Protein AF-A0AAV7MAC9-F1 (afdb_monomer_lite)

Secondary structure (DSSP, 8-state):
------SHHHHHHHHHHHHHHHHHHHHHHHHHHHHHHHHHHHHHHHHHHHHHHHHHHHHHHHHHHHHHHHHHHHHHHHHHHHHHHHHHHHHHHHHHTT-----SPPTTTTTT-HHHHHHHHHHHHS--SS-----TT--------S-PPPPS----PPPPP-

Structure (mmCIF, N/CA/C/O backbone):
data_AF-A0AAV7MAC9-F1
#
_entry.id   AF-A0AAV7MAC9-F1
#
loop_
_atom_site.group_PDB
_atom_site.id
_atom_site.type_symbol
_atom_site.label_atom_id
_atom_site.label_alt_id
_atom_site.label_comp_id
_atom_site.label_asym_id
_atom_site.label_entity_id
_atom_site.label_seq_id
_atom_site.pdbx_PDB_ins_code
_atom_site.Cartn_x
_atom_site.Cartn_y
_atom_site.Cartn_z
_atom_site.occupancy
_atom_site.B_iso_or_equiv
_atom_site.auth_seq_id
_atom_site.auth_comp_id
_atom_site.auth_asym_id
_atom_site.auth_atom_id
_atom_site.pdbx_PDB_model_num
ATOM 1 N N . MET A 1 1 ? 43.470 -6.053 -93.684 1.00 38.75 1 MET A N 1
ATOM 2 C CA . MET A 1 1 ? 43.837 -5.013 -92.704 1.00 38.75 1 MET A CA 1
ATOM 3 C C . MET A 1 1 ? 42.676 -4.898 -91.741 1.00 38.75 1 MET A C 1
ATOM 5 O O . MET A 1 1 ? 41.694 -4.254 -92.066 1.00 38.75 1 MET A O 1
ATOM 9 N N . ALA A 1 2 ? 42.728 -5.646 -90.647 1.00 51.53 2 ALA A N 1
ATOM 10 C CA . ALA A 1 2 ? 41.679 -5.683 -89.642 1.00 51.53 2 ALA A CA 1
ATOM 11 C C . ALA A 1 2 ? 42.367 -5.448 -88.307 1.00 51.53 2 ALA A C 1
ATOM 13 O O . ALA A 1 2 ? 43.206 -6.259 -87.939 1.00 51.53 2 ALA A O 1
ATOM 14 N N . HIS A 1 3 ? 42.091 -4.318 -87.670 1.00 51.06 3 HIS A N 1
ATOM 15 C CA . HIS A 1 3 ? 42.211 -4.098 -86.232 1.00 51.06 3 HIS A CA 1
ATOM 16 C C . HIS A 1 3 ? 41.651 -2.704 -85.922 1.00 51.06 3 HIS A C 1
ATOM 18 O O . HIS A 1 3 ? 41.826 -1.789 -86.723 1.00 51.06 3 HIS A O 1
ATOM 24 N N . LEU A 1 4 ? 41.048 -2.585 -84.735 1.00 51.41 4 LEU A N 1
ATOM 25 C CA . LEU A 1 4 ? 40.487 -1.390 -84.085 1.00 51.41 4 LEU A CA 1
ATOM 26 C C . LEU A 1 4 ? 38.988 -1.096 -84.298 1.00 51.41 4 LEU A C 1
ATOM 28 O O . LEU A 1 4 ? 38.609 0.012 -84.648 1.00 51.41 4 LEU A O 1
ATOM 32 N N . GLU A 1 5 ? 38.130 -2.048 -83.927 1.00 55.31 5 GLU A N 1
ATOM 33 C CA . GLU A 1 5 ? 36.812 -1.745 -83.339 1.00 55.31 5 GLU A CA 1
ATOM 34 C C . GLU A 1 5 ? 36.774 -2.347 -81.924 1.00 55.31 5 GLU A C 1
ATOM 36 O O . GLU A 1 5 ? 36.298 -3.454 -81.705 1.00 55.31 5 GLU A O 1
ATOM 41 N N . CYS A 1 6 ? 37.424 -1.681 -80.967 1.00 56.56 6 CYS A N 1
ATOM 42 C CA . CYS A 1 6 ? 37.367 -2.015 -79.539 1.00 56.56 6 CYS A CA 1
ATOM 43 C C . CYS A 1 6 ? 37.631 -0.806 -78.591 1.00 56.56 6 CYS A C 1
ATOM 45 O O . CYS A 1 6 ? 38.496 -0.915 -77.724 1.00 56.56 6 CYS A O 1
ATOM 47 N N . PRO A 1 7 ? 36.978 0.370 -78.754 1.00 64.12 7 PRO A N 1
ATOM 48 C CA . PRO A 1 7 ? 36.876 1.345 -77.650 1.00 64.12 7 PRO A CA 1
ATOM 49 C C . PRO A 1 7 ? 35.489 1.396 -76.984 1.00 64.12 7 PRO A C 1
ATOM 51 O O . PRO A 1 7 ? 35.411 1.531 -75.769 1.00 64.12 7 PRO A O 1
ATOM 54 N N . SER A 1 8 ? 34.398 1.225 -77.742 1.00 74.88 8 SER A N 1
ATOM 55 C CA . SER A 1 8 ? 33.034 1.509 -77.256 1.00 74.88 8 SER A CA 1
ATOM 56 C C . SER A 1 8 ? 32.529 0.537 -76.185 1.00 74.88 8 SER A C 1
ATOM 58 O O . SER A 1 8 ? 31.962 0.956 -75.188 1.00 74.88 8 SER A O 1
ATOM 60 N N . ALA A 1 9 ? 32.796 -0.764 -76.334 1.00 82.31 9 ALA A N 1
ATOM 61 C CA . ALA A 1 9 ? 32.320 -1.769 -75.380 1.00 82.31 9 ALA A CA 1
ATOM 62 C C . ALA A 1 9 ? 32.968 -1.642 -73.987 1.00 82.31 9 ALA A C 1
ATOM 64 O O . ALA A 1 9 ? 32.378 -2.049 -72.991 1.00 82.31 9 ALA A O 1
ATOM 65 N N . LEU A 1 10 ? 34.190 -1.102 -73.908 1.00 88.69 10 LEU A N 1
ATOM 66 C CA . LEU A 1 10 ? 34.865 -0.843 -72.634 1.00 88.69 10 LEU A CA 1
ATOM 67 C C . LEU A 1 10 ? 34.253 0.375 -71.928 1.00 88.69 10 LEU A C 1
ATOM 69 O O . LEU A 1 10 ? 34.077 0.338 -70.712 1.00 88.69 10 LEU A O 1
ATOM 73 N N . GLU A 1 11 ? 33.922 1.421 -72.689 1.00 89.12 11 GLU A N 1
ATOM 74 C CA . GLU A 1 11 ? 33.234 2.616 -72.187 1.00 89.12 11 GLU A CA 1
ATOM 75 C C . GLU A 1 11 ? 31.835 2.262 -71.661 1.00 89.12 11 GLU A C 1
ATOM 77 O O . GLU A 1 11 ? 31.517 2.607 -70.526 1.00 89.12 11 GLU A O 1
ATOM 82 N N . ASP A 1 12 ? 31.067 1.446 -72.392 1.00 91.25 12 ASP A N 1
ATOM 83 C CA . ASP A 1 12 ? 29.745 0.974 -71.953 1.00 91.25 12 ASP A CA 1
ATOM 84 C C . ASP A 1 12 ? 29.807 0.185 -70.627 1.00 91.25 12 ASP A C 1
ATOM 86 O O . ASP A 1 12 ? 28.948 0.329 -69.753 1.00 91.25 12 ASP A O 1
ATOM 90 N N . ILE A 1 13 ? 30.832 -0.662 -70.451 1.00 93.31 13 ILE A N 1
ATOM 91 C CA . ILE A 1 13 ? 31.041 -1.422 -69.206 1.00 93.31 13 ILE A CA 1
ATOM 92 C C . ILE A 1 13 ? 31.430 -0.485 -68.060 1.00 93.31 13 ILE A C 1
ATOM 94 O O . ILE A 1 13 ? 30.957 -0.667 -66.936 1.00 93.31 13 ILE A O 1
ATOM 98 N N . LEU A 1 14 ? 32.290 0.501 -68.323 1.00 95.31 14 LEU A N 1
ATOM 99 C CA . LEU A 1 14 ? 32.704 1.478 -67.322 1.00 95.31 14 LEU A CA 1
ATOM 100 C C . LEU A 1 14 ? 31.508 2.309 -66.842 1.00 95.31 14 LEU A C 1
ATOM 102 O O . LEU A 1 14 ? 31.316 2.434 -65.633 1.00 95.31 14 LEU A O 1
ATOM 106 N N . ASP A 1 15 ? 30.668 2.787 -67.759 1.00 94.81 15 ASP A N 1
ATOM 107 C CA . ASP A 1 15 ? 29.449 3.533 -67.437 1.00 94.81 15 ASP A CA 1
ATOM 108 C C . ASP A 1 15 ? 28.454 2.681 -66.644 1.00 94.81 15 ASP A C 1
ATOM 110 O O . ASP A 1 15 ? 27.895 3.140 -65.645 1.00 94.81 15 ASP A O 1
ATOM 114 N N . ALA A 1 16 ? 28.277 1.409 -67.016 1.00 95.62 16 ALA A N 1
ATOM 115 C CA . ALA A 1 16 ? 27.426 0.485 -66.270 1.00 95.62 16 ALA A CA 1
ATOM 116 C C . ALA A 1 16 ? 27.933 0.255 -64.834 1.00 95.62 16 ALA A C 1
ATOM 118 O O . ALA A 1 16 ? 27.136 0.201 -63.894 1.00 95.62 16 ALA A O 1
ATOM 119 N N . VAL A 1 17 ? 29.252 0.138 -64.646 1.00 96.75 17 VAL A N 1
ATOM 120 C CA . VAL A 1 17 ? 29.875 -0.018 -63.323 1.00 96.75 17 VAL A CA 1
ATOM 121 C C . VAL A 1 17 ? 29.748 1.262 -62.498 1.00 96.75 17 VAL A C 1
ATOM 123 O O . VAL A 1 17 ? 29.400 1.184 -61.320 1.00 96.75 17 VAL A O 1
ATOM 126 N N . LEU A 1 18 ? 29.974 2.433 -63.097 1.00 97.00 18 LEU A N 1
ATOM 127 C CA . LEU A 1 18 ? 29.804 3.72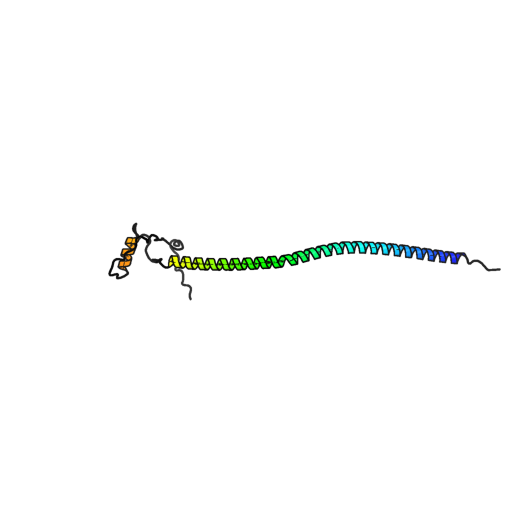5 -62.428 1.00 97.00 18 LEU A CA 1
ATOM 128 C C . LEU A 1 18 ? 28.351 3.942 -61.994 1.00 97.00 18 LEU A C 1
ATOM 130 O O . LEU A 1 18 ? 28.107 4.310 -60.846 1.00 97.00 18 LEU A O 1
ATOM 134 N N . LEU A 1 19 ? 27.390 3.623 -62.864 1.00 96.50 19 LEU A N 1
ATOM 135 C CA . LEU A 1 19 ? 25.965 3.681 -62.546 1.00 96.50 19 LEU A CA 1
ATOM 136 C C . LEU A 1 19 ? 25.600 2.714 -61.413 1.00 96.50 19 LEU A C 1
ATOM 138 O O . LEU A 1 19 ? 24.827 3.057 -60.520 1.00 96.50 19 LEU A O 1
ATOM 142 N N . ALA A 1 20 ? 26.153 1.498 -61.419 1.00 97.50 20 ALA A N 1
ATOM 143 C CA . ALA A 1 20 ? 25.935 0.538 -60.342 1.00 97.50 20 ALA A CA 1
ATOM 144 C C . ALA A 1 20 ? 26.496 1.047 -59.004 1.00 97.50 20 ALA A C 1
ATOM 146 O O . ALA A 1 20 ? 25.813 0.936 -57.986 1.00 97.50 20 ALA A O 1
ATOM 147 N N . ILE A 1 21 ? 27.695 1.640 -59.003 1.00 97.81 21 ILE A N 1
ATOM 148 C CA . ILE A 1 21 ? 28.291 2.243 -57.805 1.00 97.81 21 ILE A CA 1
ATOM 149 C C . ILE A 1 21 ? 27.389 3.355 -57.270 1.00 97.81 21 ILE A C 1
ATOM 151 O O . ILE A 1 21 ? 27.036 3.314 -56.092 1.00 97.81 21 ILE A O 1
ATOM 155 N N . ASP A 1 22 ? 26.953 4.279 -58.123 1.00 97.94 22 ASP A N 1
ATOM 156 C CA . ASP A 1 22 ? 26.093 5.400 -57.729 1.00 97.94 22 ASP A CA 1
ATOM 157 C C . ASP A 1 22 ? 24.748 4.925 -57.149 1.00 97.94 22 ASP A C 1
ATOM 159 O O . ASP A 1 22 ? 24.324 5.353 -56.074 1.00 97.94 22 ASP A O 1
ATOM 163 N N . ASN A 1 23 ? 24.128 3.921 -57.776 1.00 97.19 23 ASN A N 1
ATOM 164 C CA . ASN A 1 23 ? 22.906 3.294 -57.265 1.00 97.19 23 ASN A CA 1
ATOM 165 C C . ASN A 1 23 ? 23.117 2.618 -55.899 1.00 97.19 23 ASN A C 1
ATOM 167 O O . ASN A 1 23 ? 22.260 2.686 -55.015 1.00 97.19 23 ASN A O 1
ATOM 171 N N . THR A 1 24 ? 24.251 1.939 -55.698 1.00 97.38 24 THR A N 1
ATOM 172 C CA . THR A 1 24 ? 24.553 1.318 -54.397 1.00 97.38 24 THR A CA 1
ATOM 173 C C . THR A 1 24 ? 24.876 2.349 -53.323 1.00 97.38 24 THR A C 1
ATOM 175 O O . THR A 1 24 ? 24.468 2.165 -52.177 1.00 97.38 24 THR A O 1
ATOM 178 N N . TRP A 1 25 ? 25.555 3.439 -53.686 1.00 98.31 25 TRP A N 1
ATOM 179 C CA . TRP A 1 25 ? 25.881 4.541 -52.789 1.00 98.31 25 TRP A CA 1
ATOM 180 C C . TRP A 1 25 ? 24.616 5.247 -52.304 1.00 98.31 25 TRP A C 1
ATOM 182 O O . TRP A 1 25 ? 24.373 5.312 -51.101 1.00 98.31 25 TRP A O 1
ATOM 192 N N . THR A 1 26 ? 23.755 5.666 -53.232 1.00 97.81 26 THR A N 1
ATOM 193 C CA . THR A 1 26 ? 22.462 6.296 -52.921 1.00 97.81 26 THR A CA 1
ATOM 194 C C . THR A 1 26 ? 21.566 5.377 -52.086 1.00 97.81 26 THR A C 1
ATOM 196 O O . THR A 1 26 ? 20.933 5.818 -51.123 1.00 97.81 26 THR A O 1
ATOM 199 N N . SER A 1 27 ? 21.549 4.069 -52.378 1.00 98.31 27 SER A N 1
ATOM 200 C CA . SER A 1 27 ? 20.823 3.097 -51.552 1.00 98.31 27 SER A CA 1
ATOM 201 C C . SER A 1 27 ? 21.395 2.969 -50.137 1.00 98.31 27 SER A C 1
ATOM 203 O O . SER A 1 27 ? 20.623 2.763 -49.195 1.00 98.31 27 SER A O 1
ATOM 205 N N . LEU A 1 28 ? 22.718 3.025 -49.976 1.00 98.19 28 LEU A N 1
ATOM 206 C CA . LEU A 1 28 ? 23.373 2.952 -48.673 1.00 98.19 28 LEU A CA 1
ATOM 207 C C . LEU A 1 28 ? 23.092 4.214 -47.852 1.00 98.19 28 LEU A C 1
ATOM 209 O O . LEU A 1 28 ? 22.719 4.098 -46.688 1.00 98.19 28 LEU A O 1
ATOM 213 N N . GLU A 1 29 ? 23.206 5.388 -48.471 1.00 98.25 29 GLU A N 1
ATOM 214 C CA . GLU A 1 29 ? 22.917 6.688 -47.862 1.00 98.25 29 GLU A CA 1
ATOM 215 C C . GLU A 1 29 ? 21.477 6.733 -47.332 1.00 98.25 29 GLU A C 1
ATOM 217 O O . GLU A 1 29 ? 21.259 6.959 -46.143 1.00 98.25 29 GLU A O 1
ATOM 222 N N . SER A 1 30 ? 20.503 6.321 -48.150 1.00 98.25 30 SER A N 1
ATOM 223 C CA . SER A 1 30 ? 19.102 6.220 -47.724 1.00 98.25 30 SER A CA 1
ATOM 224 C C . SER A 1 30 ? 18.887 5.259 -46.543 1.00 98.25 30 SER A C 1
ATOM 226 O O . SER A 1 30 ? 18.107 5.551 -45.633 1.00 98.25 30 SER A O 1
ATOM 228 N N . LYS A 1 31 ? 19.574 4.108 -46.517 1.00 98.25 31 LYS A N 1
ATOM 229 C CA . LYS A 1 31 ? 19.483 3.162 -45.390 1.00 98.25 31 LYS A CA 1
ATOM 230 C C . LYS A 1 31 ? 20.105 3.727 -44.114 1.00 98.25 31 LYS A C 1
ATOM 232 O O . LYS A 1 31 ? 19.575 3.471 -43.035 1.00 98.25 31 LYS A O 1
ATOM 237 N N . ILE A 1 32 ? 21.205 4.470 -44.228 1.00 98.56 32 ILE A N 1
ATOM 238 C CA . ILE A 1 32 ? 21.850 5.144 -43.095 1.00 98.56 32 ILE A CA 1
ATOM 239 C C . ILE A 1 32 ? 20.912 6.201 -42.511 1.00 98.56 32 ILE A C 1
ATOM 241 O O . ILE A 1 32 ? 20.716 6.220 -41.295 1.00 98.56 32 ILE A O 1
ATOM 245 N N . ASP A 1 33 ? 20.274 7.010 -43.357 1.00 98.38 33 ASP A N 1
ATOM 246 C CA . ASP A 1 33 ? 19.307 8.020 -42.918 1.00 98.38 33 ASP A CA 1
ATOM 247 C C . ASP A 1 33 ? 18.114 7.394 -42.189 1.00 98.38 33 ASP A C 1
ATOM 249 O O . ASP A 1 33 ? 17.703 7.869 -41.128 1.00 98.38 33 ASP A O 1
ATOM 253 N N . MET A 1 34 ? 17.594 6.280 -42.711 1.00 98.31 34 MET A N 1
ATOM 254 C CA . MET A 1 34 ? 16.494 5.549 -42.083 1.00 98.31 34 MET A CA 1
ATOM 255 C C . MET A 1 34 ? 16.887 4.996 -40.707 1.00 98.31 34 MET A C 1
ATOM 257 O O . MET A 1 34 ? 16.172 5.215 -39.733 1.00 98.31 34 MET A O 1
ATOM 261 N N . VAL A 1 35 ? 18.054 4.352 -40.593 1.00 98.38 35 VAL A N 1
ATOM 262 C CA . VAL A 1 35 ? 18.555 3.837 -39.305 1.00 98.38 35 VAL A CA 1
ATOM 263 C C . VAL A 1 35 ? 18.801 4.972 -38.310 1.00 98.38 35 VAL A C 1
ATOM 265 O O . VAL A 1 35 ? 18.492 4.832 -37.128 1.00 98.38 35 VAL A O 1
ATOM 268 N N . SER A 1 36 ? 19.326 6.107 -38.771 1.00 98.50 36 SER A N 1
ATOM 269 C CA . SER A 1 36 ? 19.522 7.298 -37.940 1.00 98.50 36 SER A CA 1
ATOM 270 C C . SER A 1 36 ? 18.189 7.829 -37.397 1.00 98.50 36 SER A C 1
ATOM 272 O O . SER A 1 36 ? 18.073 8.145 -36.210 1.00 98.50 36 SER A O 1
ATOM 274 N N . SER A 1 37 ? 17.153 7.848 -38.241 1.00 98.44 37 SER A N 1
ATOM 275 C CA . SER A 1 37 ? 15.796 8.228 -37.843 1.00 98.44 37 SER A CA 1
ATOM 276 C C . SER A 1 37 ? 15.213 7.272 -36.797 1.00 98.44 37 SER A C 1
ATOM 278 O O . SER A 1 37 ? 14.762 7.723 -35.741 1.00 98.44 37 SER A O 1
ATOM 280 N N . ASP A 1 38 ? 15.300 5.961 -37.035 1.00 98.38 38 ASP A N 1
ATOM 281 C CA . ASP A 1 38 ? 14.806 4.933 -36.112 1.00 98.38 38 ASP A CA 1
ATOM 282 C C . ASP A 1 38 ? 15.522 4.990 -34.755 1.00 98.38 38 ASP A C 1
ATOM 284 O O . ASP A 1 38 ? 14.885 4.887 -33.704 1.00 98.38 38 ASP A O 1
ATOM 288 N N . LEU A 1 39 ? 16.840 5.219 -34.749 1.00 98.50 39 LEU A N 1
ATOM 289 C CA . LEU A 1 39 ? 17.611 5.420 -33.519 1.00 98.50 39 LEU A CA 1
ATOM 290 C C . LEU A 1 39 ? 17.150 6.661 -32.748 1.00 98.50 39 LEU A C 1
ATOM 292 O O . LEU A 1 39 ? 17.068 6.618 -31.519 1.00 98.50 39 LEU A O 1
ATOM 296 N N . GLY A 1 40 ? 16.810 7.747 -33.447 1.00 98.44 40 GLY A N 1
ATOM 297 C CA . GLY A 1 40 ? 16.235 8.943 -32.833 1.00 98.44 40 GLY A CA 1
ATOM 298 C C . GLY A 1 40 ? 14.896 8.666 -32.143 1.00 98.44 40 GLY A C 1
ATOM 299 O O . GLY A 1 40 ? 14.681 9.097 -31.007 1.00 98.44 40 GLY A O 1
ATOM 300 N N . LEU A 1 41 ? 14.018 7.893 -32.790 1.00 98.12 41 LEU A N 1
ATOM 301 C CA . LEU A 1 41 ? 12.733 7.482 -32.213 1.00 98.12 41 LEU A CA 1
ATOM 302 C C . LEU A 1 41 ? 12.921 6.567 -30.998 1.00 98.12 41 LEU A C 1
ATOM 304 O O . LEU A 1 41 ? 12.328 6.811 -29.945 1.00 98.12 41 LEU A O 1
ATOM 308 N N . LEU A 1 42 ? 13.797 5.564 -31.109 1.00 98.38 42 LEU A N 1
ATOM 309 C CA . LEU A 1 42 ? 14.125 4.664 -30.002 1.00 98.38 42 LEU A CA 1
ATOM 310 C C . LEU A 1 42 ? 14.702 5.418 -28.806 1.00 98.38 42 LEU A C 1
ATOM 312 O O . LEU A 1 42 ? 14.352 5.112 -27.668 1.00 98.38 42 LEU A O 1
ATOM 316 N N . HIS A 1 43 ? 15.552 6.418 -29.040 1.00 98.31 43 HIS A N 1
ATOM 317 C CA . HIS A 1 43 ? 16.094 7.248 -27.971 1.00 98.31 43 HIS A CA 1
ATOM 318 C C . HIS A 1 43 ? 14.993 8.034 -27.246 1.00 98.31 43 HIS A C 1
ATOM 320 O O . HIS A 1 43 ? 14.959 8.059 -26.014 1.00 98.31 43 HIS A O 1
ATOM 326 N N . ALA A 1 44 ? 14.055 8.624 -27.993 1.00 98.12 44 ALA A N 1
ATOM 327 C CA . ALA A 1 44 ? 12.927 9.347 -27.414 1.00 98.12 44 ALA A CA 1
ATOM 328 C C . ALA A 1 44 ? 12.018 8.431 -26.577 1.00 98.12 44 ALA A C 1
ATOM 330 O O . ALA A 1 44 ? 11.608 8.796 -25.473 1.00 98.12 44 ALA A O 1
ATOM 331 N N . ASP A 1 45 ? 11.715 7.231 -27.073 1.00 98.19 45 ASP A N 1
ATOM 332 C CA . ASP A 1 45 ? 10.888 6.268 -26.345 1.00 98.19 45 ASP A CA 1
ATOM 333 C C . ASP A 1 45 ? 11.612 5.673 -25.135 1.00 98.19 45 ASP A C 1
ATOM 335 O O . ASP A 1 45 ? 10.995 5.481 -24.083 1.00 98.19 45 ASP A O 1
ATOM 339 N N . HIS A 1 46 ? 12.927 5.465 -25.232 1.00 98.19 46 HIS A N 1
ATOM 340 C CA . HIS A 1 46 ? 13.750 5.077 -24.092 1.00 98.19 46 HIS A CA 1
ATOM 341 C C . HIS A 1 46 ? 13.745 6.153 -22.998 1.00 98.19 46 HIS A C 1
ATOM 343 O O . HIS A 1 46 ? 13.587 5.816 -21.827 1.00 98.19 46 HIS A O 1
ATOM 349 N N . GLY A 1 47 ? 13.823 7.437 -23.367 1.00 98.44 47 GLY A N 1
ATOM 350 C CA . GLY A 1 47 ? 13.691 8.553 -22.425 1.00 98.44 47 GLY A CA 1
ATOM 351 C C . GLY A 1 47 ? 12.351 8.535 -21.683 1.00 98.44 47 GLY A C 1
ATOM 352 O O . GLY A 1 47 ? 12.320 8.542 -20.454 1.00 98.44 47 GLY A O 1
ATOM 353 N N . LYS A 1 48 ? 11.235 8.382 -22.410 1.00 98.31 48 LYS A N 1
ATOM 354 C CA . LYS A 1 48 ? 9.899 8.258 -21.793 1.00 98.31 48 LYS A CA 1
ATOM 355 C C . LYS A 1 48 ? 9.794 7.048 -20.864 1.00 98.31 48 LYS A C 1
ATOM 357 O O . LYS A 1 48 ? 9.093 7.102 -19.853 1.00 98.31 48 LYS A O 1
ATOM 362 N N . LEU A 1 49 ? 10.420 5.927 -21.226 1.00 98.19 49 LEU A N 1
ATOM 363 C CA . LEU A 1 49 ? 10.423 4.732 -20.389 1.00 98.19 49 LEU A CA 1
ATOM 364 C C . LEU A 1 49 ? 11.224 4.964 -19.106 1.00 98.19 49 LEU A C 1
ATOM 366 O O . LEU A 1 49 ? 10.737 4.603 -18.038 1.00 98.19 49 LEU A O 1
ATOM 370 N N . ALA A 1 50 ? 12.394 5.597 -19.202 1.00 98.31 50 ALA A N 1
ATOM 371 C CA . ALA A 1 50 ? 13.210 5.954 -18.047 1.00 98.31 50 ALA A CA 1
ATOM 372 C C . ALA A 1 50 ? 12.426 6.840 -17.064 1.00 98.31 50 ALA A C 1
ATOM 374 O O . ALA A 1 50 ? 12.335 6.499 -15.886 1.00 98.31 50 ALA A O 1
ATOM 375 N N . ASP A 1 51 ? 11.746 7.881 -17.556 1.00 98.19 51 ASP A N 1
ATOM 376 C CA . ASP A 1 51 ? 10.914 8.763 -16.725 1.00 98.19 51 ASP A CA 1
ATOM 377 C C . ASP A 1 51 ? 9.797 7.997 -15.999 1.00 98.19 51 ASP A C 1
ATOM 379 O O . ASP A 1 51 ? 9.555 8.180 -14.801 1.00 98.19 51 ASP A O 1
ATOM 383 N N . ARG A 1 52 ? 9.112 7.093 -16.714 1.00 98.19 52 ARG A N 1
ATOM 384 C CA . ARG A 1 52 ? 8.054 6.254 -16.131 1.00 98.19 52 ARG A CA 1
ATOM 385 C C . ARG A 1 52 ? 8.599 5.297 -15.078 1.00 98.19 52 ARG A C 1
ATOM 387 O O . ARG A 1 52 ? 7.930 5.086 -14.069 1.00 98.19 52 ARG A O 1
ATOM 394 N N . VAL A 1 53 ? 9.776 4.718 -15.306 1.00 98.38 53 VAL A N 1
ATOM 395 C CA . VAL A 1 53 ? 10.437 3.831 -14.341 1.00 98.38 53 VAL A CA 1
ATOM 396 C C . VAL A 1 53 ? 10.795 4.609 -13.080 1.00 98.38 53 VAL A C 1
ATOM 398 O O . VAL A 1 53 ? 10.403 4.185 -11.998 1.00 98.38 53 VAL A O 1
ATOM 401 N N . THR A 1 54 ? 11.409 5.788 -13.203 1.00 98.06 54 THR A N 1
ATOM 402 C CA . THR A 1 54 ? 11.732 6.639 -12.048 1.00 98.06 54 THR A CA 1
ATOM 403 C C . THR A 1 54 ? 10.486 7.024 -11.250 1.00 98.06 54 THR A C 1
ATOM 405 O O . THR A 1 54 ? 10.497 6.970 -10.019 1.00 98.06 54 THR A O 1
ATOM 408 N N . LEU A 1 55 ? 9.381 7.362 -11.921 1.00 97.44 55 LEU A N 1
ATOM 409 C CA . LEU A 1 55 ? 8.117 7.643 -11.238 1.00 97.44 55 LEU A CA 1
ATOM 410 C C . LEU A 1 55 ? 7.608 6.416 -10.468 1.00 97.44 55 LEU A C 1
ATOM 412 O O . LEU A 1 55 ? 7.220 6.534 -9.305 1.00 97.44 55 LEU A O 1
ATOM 416 N N . VAL A 1 56 ? 7.623 5.234 -11.092 1.00 97.75 56 VAL A N 1
ATOM 417 C CA . VAL A 1 56 ? 7.206 3.988 -10.434 1.00 97.75 56 VAL A CA 1
ATOM 418 C C . VAL A 1 56 ? 8.088 3.705 -9.221 1.00 97.75 56 VAL A C 1
ATOM 420 O O . VAL A 1 56 ? 7.555 3.466 -8.141 1.00 97.75 56 VAL A O 1
ATOM 423 N N . GLU A 1 57 ? 9.406 3.810 -9.348 1.00 97.19 57 GLU A N 1
ATOM 424 C CA . GLU A 1 57 ? 10.347 3.615 -8.241 1.00 97.19 57 GLU A CA 1
ATOM 425 C C . GLU A 1 57 ? 10.050 4.557 -7.068 1.00 97.19 57 GLU A C 1
ATOM 427 O O . GLU A 1 57 ? 9.947 4.107 -5.928 1.00 97.19 57 GLU A O 1
ATOM 432 N N . GLN A 1 58 ? 9.798 5.842 -7.332 1.00 96.81 58 GLN A N 1
ATOM 433 C CA . GLN A 1 58 ? 9.412 6.807 -6.297 1.00 96.81 58 GLN A CA 1
ATOM 434 C C . GLN A 1 58 ? 8.088 6.432 -5.611 1.00 96.81 58 GLN A C 1
ATOM 436 O O . GLN A 1 58 ? 7.969 6.502 -4.383 1.00 96.81 58 GLN A O 1
ATOM 441 N N . THR A 1 59 ? 7.078 6.001 -6.373 1.00 95.88 59 THR A N 1
ATOM 442 C CA . THR A 1 59 ? 5.806 5.548 -5.782 1.00 95.88 59 THR A CA 1
ATOM 443 C C . THR A 1 59 ? 5.984 4.288 -4.933 1.00 95.88 59 THR A C 1
ATOM 445 O O . THR A 1 59 ? 5.436 4.202 -3.834 1.00 95.88 59 THR A O 1
ATOM 448 N N . VAL A 1 60 ? 6.812 3.346 -5.388 1.00 96.50 60 VAL A N 1
ATOM 449 C CA . VAL A 1 60 ? 7.130 2.110 -4.665 1.00 96.50 60 VAL A CA 1
ATOM 450 C C . VAL A 1 60 ? 7.935 2.400 -3.402 1.00 96.50 60 VAL A C 1
ATOM 452 O O . VAL A 1 60 ? 7.726 1.731 -2.401 1.00 96.50 60 VAL A O 1
ATOM 455 N N . MET A 1 61 ? 8.799 3.415 -3.390 1.00 95.31 61 MET A N 1
ATOM 456 C CA . MET A 1 61 ? 9.521 3.820 -2.178 1.00 95.31 61 MET A CA 1
ATOM 457 C C . MET A 1 61 ? 8.620 4.511 -1.147 1.00 95.31 61 MET A C 1
ATOM 459 O O . MET A 1 61 ? 8.851 4.399 0.055 1.00 95.31 61 MET A O 1
ATOM 463 N N . THR A 1 62 ? 7.587 5.230 -1.590 1.00 95.44 62 THR A N 1
ATOM 464 C CA . THR A 1 62 ? 6.726 6.025 -0.696 1.00 95.44 62 THR A CA 1
ATOM 465 C C . THR A 1 62 ? 5.532 5.255 -0.139 1.00 95.44 62 THR A C 1
ATOM 467 O O . THR A 1 62 ? 5.017 5.618 0.920 1.00 95.44 62 THR A O 1
ATOM 470 N N . LEU A 1 63 ? 5.068 4.200 -0.811 1.00 95.50 63 LEU A N 1
ATOM 471 C CA . LEU A 1 63 ? 3.883 3.449 -0.392 1.00 95.50 63 LEU A CA 1
ATOM 472 C C . LEU A 1 63 ? 4.103 2.562 0.857 1.00 95.50 63 LEU A C 1
ATOM 474 O O . LEU A 1 63 ? 3.282 2.658 1.772 1.00 95.50 63 LEU A O 1
ATOM 478 N N . PRO A 1 64 ? 5.180 1.758 0.971 1.00 94.62 64 PRO A N 1
ATOM 479 C CA . PRO A 1 64 ? 5.438 0.919 2.141 1.00 94.62 64 PRO A CA 1
ATOM 480 C C . PRO A 1 64 ? 5.494 1.683 3.472 1.00 94.62 64 PRO A C 1
ATOM 482 O O . PRO A 1 64 ? 4.728 1.326 4.364 1.00 94.62 64 PRO A O 1
ATOM 485 N N . PRO A 1 65 ? 6.260 2.787 3.626 1.00 94.50 65 PRO A N 1
ATOM 486 C CA . PRO A 1 65 ? 6.304 3.492 4.908 1.00 94.50 65 PRO A CA 1
ATOM 487 C C . PRO A 1 65 ? 4.950 4.115 5.277 1.00 94.50 65 PRO A C 1
ATOM 489 O O . PRO A 1 65 ? 4.618 4.246 6.453 1.00 94.50 65 PRO A O 1
ATOM 492 N N . ARG A 1 66 ? 4.122 4.486 4.287 1.00 94.88 66 ARG A N 1
ATOM 493 C CA . ARG A 1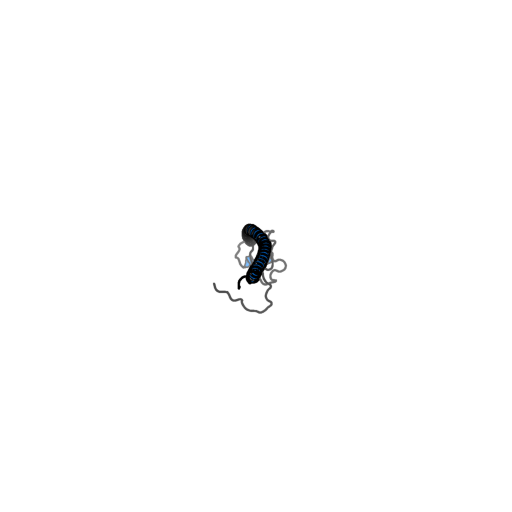 66 ? 2.745 4.937 4.541 1.00 94.88 66 ARG A CA 1
ATOM 494 C C . ARG A 1 66 ? 1.875 3.803 5.075 1.00 94.88 66 ARG A C 1
ATOM 496 O O . ARG A 1 66 ? 1.061 4.054 5.958 1.00 94.88 66 ARG A O 1
ATOM 503 N N . MET A 1 67 ? 2.040 2.594 4.547 1.00 95.94 67 MET A N 1
ATOM 504 C CA . MET A 1 67 ? 1.321 1.413 5.017 1.00 95.94 67 MET A CA 1
ATOM 505 C C . MET A 1 67 ? 1.752 1.037 6.438 1.00 95.94 67 MET A C 1
ATOM 507 O O . MET A 1 67 ? 0.890 0.875 7.294 1.00 95.94 67 MET A O 1
ATOM 511 N N . ASP A 1 68 ? 3.054 1.060 6.731 1.00 96.38 68 ASP A N 1
ATOM 512 C CA . ASP A 1 68 ? 3.586 0.803 8.078 1.00 96.38 68 ASP A CA 1
ATOM 513 C C . ASP A 1 68 ? 3.052 1.806 9.116 1.00 96.38 68 ASP A C 1
ATOM 515 O O . ASP A 1 68 ? 2.669 1.438 10.234 1.00 96.38 68 ASP A O 1
ATOM 519 N N . ASN A 1 69 ? 2.970 3.087 8.741 1.00 96.19 69 ASN A N 1
ATOM 520 C CA . ASN A 1 69 ? 2.389 4.128 9.589 1.00 96.19 69 ASN A CA 1
ATOM 521 C C . ASN A 1 69 ? 0.895 3.885 9.856 1.00 96.19 69 ASN A C 1
ATOM 523 O O . ASN A 1 69 ? 0.431 4.073 10.984 1.00 96.19 69 ASN A O 1
ATOM 527 N N . LEU A 1 70 ? 0.139 3.461 8.838 1.00 96.75 70 LEU A N 1
ATOM 528 C CA . LEU A 1 70 ? -1.279 3.125 8.981 1.00 96.75 70 LEU A CA 1
ATOM 529 C C . LEU A 1 70 ? -1.482 1.888 9.859 1.00 96.75 70 LEU A C 1
ATOM 531 O O . LEU A 1 70 ? -2.327 1.922 10.750 1.00 96.75 70 LEU A O 1
ATOM 535 N N . ASP A 1 71 ? -0.686 0.840 9.665 1.00 97.62 71 ASP A N 1
ATOM 536 C CA . ASP A 1 71 ? -0.744 -0.380 10.474 1.00 97.62 71 ASP A CA 1
ATOM 537 C C . ASP A 1 71 ? -0.424 -0.094 11.943 1.00 97.62 71 ASP A C 1
ATOM 539 O O . ASP A 1 71 ? -1.060 -0.640 12.849 1.00 97.62 71 ASP A O 1
ATOM 543 N N . THR A 1 72 ? 0.531 0.801 12.198 1.00 97.56 72 THR A N 1
ATOM 544 C CA . THR A 1 72 ? 0.872 1.247 13.554 1.00 97.56 72 THR A CA 1
ATOM 545 C C . THR A 1 72 ? -0.287 2.015 14.188 1.00 97.56 72 THR A C 1
ATOM 547 O O . THR A 1 72 ? -0.710 1.688 15.297 1.00 97.56 72 THR A O 1
ATOM 550 N N . ALA A 1 73 ? -0.866 2.982 13.469 1.00 97.56 73 ALA A N 1
ATOM 551 C CA . ALA A 1 73 ? -2.011 3.750 13.955 1.00 97.56 73 ALA A CA 1
ATOM 552 C C . ALA A 1 73 ? -3.246 2.867 14.206 1.00 97.56 73 ALA A C 1
ATOM 554 O O . ALA A 1 73 ? -3.968 3.066 15.185 1.00 97.56 73 ALA A O 1
ATOM 555 N N . LEU A 1 74 ? -3.476 1.869 13.350 1.00 98.19 74 LEU A N 1
ATOM 556 C CA . LEU A 1 74 ? -4.566 0.911 13.496 1.00 98.19 74 LEU A CA 1
ATOM 557 C C . LEU A 1 74 ? -4.384 0.052 14.751 1.00 98.19 74 LEU A C 1
ATOM 559 O O . LEU A 1 74 ? -5.335 -0.097 15.518 1.00 98.19 74 LEU A O 1
ATOM 563 N N . LYS A 1 75 ? -3.169 -0.451 15.009 1.00 97.94 75 LYS A N 1
ATOM 564 C CA . LYS A 1 75 ? -2.854 -1.196 16.240 1.00 97.94 75 LYS A CA 1
ATOM 565 C C . LYS A 1 75 ? -3.092 -0.349 17.488 1.00 97.94 75 LYS A C 1
ATOM 567 O O . LYS A 1 75 ? -3.796 -0.791 18.393 1.00 97.94 75 LYS A O 1
ATOM 572 N N . GLU A 1 76 ? -2.598 0.890 17.509 1.00 97.88 76 GLU A N 1
ATOM 573 C CA . 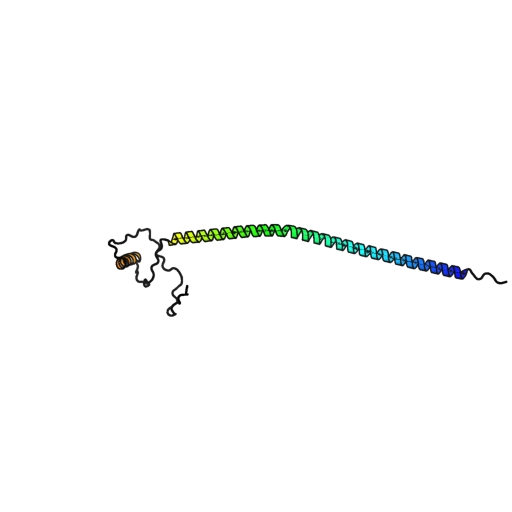GLU A 1 76 ? -2.840 1.806 18.632 1.00 97.88 76 GLU A CA 1
ATOM 574 C C . GLU A 1 76 ? -4.331 2.062 18.868 1.00 97.88 76 GLU A C 1
ATOM 576 O O . GLU A 1 76 ? -4.787 2.139 20.013 1.00 97.88 76 GLU A O 1
ATOM 581 N N . LEU A 1 77 ? -5.101 2.223 17.791 1.00 98.06 77 LEU A N 1
ATOM 582 C CA . LEU A 1 77 ? -6.532 2.463 17.890 1.00 98.06 77 LEU A CA 1
ATOM 583 C C . LEU A 1 77 ? -7.265 1.228 18.420 1.00 98.06 77 LEU A C 1
ATOM 585 O O . LEU A 1 77 ? -8.105 1.370 19.306 1.00 98.06 77 LEU A O 1
ATOM 589 N N . MET A 1 78 ? -6.923 0.032 17.937 1.00 98.06 78 MET A N 1
ATOM 590 C CA . MET A 1 78 ? -7.481 -1.226 18.441 1.00 98.06 78 MET A CA 1
ATOM 591 C C . MET A 1 78 ? -7.197 -1.413 19.935 1.00 98.06 78 MET A C 1
ATOM 593 O O . MET A 1 78 ? -8.108 -1.748 20.694 1.00 98.06 78 MET A O 1
ATOM 597 N N . ASP A 1 79 ? -5.974 -1.128 20.380 1.00 98.12 79 ASP A N 1
ATOM 598 C CA . ASP A 1 79 ? -5.605 -1.222 21.794 1.00 98.12 79 ASP A CA 1
ATOM 599 C C . ASP A 1 79 ? -6.370 -0.208 22.653 1.00 98.12 79 ASP A C 1
ATOM 601 O O . ASP A 1 79 ? -6.849 -0.536 23.743 1.00 98.12 79 ASP A O 1
ATOM 605 N N . ARG A 1 80 ? -6.552 1.022 22.153 1.00 97.81 80 ARG A N 1
ATOM 606 C CA . ARG A 1 80 ? -7.368 2.044 22.828 1.00 97.81 80 ARG A CA 1
ATOM 607 C C . ARG A 1 80 ? -8.829 1.628 22.922 1.00 97.81 80 ARG A C 1
ATOM 609 O O . ARG A 1 80 ? -9.417 1.790 23.989 1.00 97.81 80 ARG A O 1
ATOM 616 N N . VAL A 1 81 ? -9.407 1.085 21.852 1.00 98.19 81 VAL A N 1
ATOM 617 C CA . VAL A 1 81 ? -10.786 0.578 21.856 1.00 98.19 81 VAL A CA 1
ATOM 618 C C . VAL A 1 81 ? -10.931 -0.522 22.900 1.00 98.19 81 VAL A C 1
ATOM 620 O O . VAL A 1 81 ? -11.774 -0.399 23.784 1.00 98.19 81 VAL A O 1
ATOM 623 N N . ARG A 1 82 ? -10.041 -1.519 22.897 1.00 97.88 82 ARG A N 1
ATOM 624 C CA . ARG A 1 82 ? -10.064 -2.612 23.876 1.00 97.88 82 ARG A CA 1
ATOM 625 C C . ARG A 1 82 ? -9.942 -2.112 25.318 1.00 97.88 82 ARG A C 1
ATOM 627 O O . ARG A 1 82 ? -10.652 -2.579 26.207 1.00 97.88 82 ARG A O 1
ATOM 634 N N . MET A 1 83 ? -9.058 -1.146 25.566 1.00 97.81 83 MET A N 1
ATOM 635 C CA . MET A 1 83 ? -8.914 -0.527 26.886 1.00 97.81 83 MET A CA 1
ATOM 636 C C . MET A 1 83 ? -10.197 0.200 27.313 1.00 97.81 83 MET A C 1
ATOM 638 O O . MET A 1 83 ? -10.605 0.112 28.474 1.00 97.81 83 MET A O 1
ATOM 642 N N . LEU A 1 84 ? -10.830 0.936 26.398 1.00 97.19 84 LEU A N 1
ATOM 643 C CA . LEU A 1 84 ? -12.070 1.658 26.670 1.00 97.19 84 LEU A CA 1
ATOM 644 C C . LEU A 1 84 ? -13.239 0.704 26.919 1.00 97.19 84 LEU A C 1
ATOM 646 O O . LEU A 1 84 ? -14.004 0.948 27.847 1.00 97.19 84 LEU A O 1
ATOM 650 N N . GLU A 1 85 ? -13.340 -0.387 26.164 1.00 97.69 85 GLU A N 1
ATOM 651 C CA . GLU A 1 85 ? -14.330 -1.445 26.384 1.00 97.69 85 GLU A CA 1
ATOM 652 C C . GLU A 1 85 ? -14.176 -2.059 27.778 1.00 97.69 85 GLU A C 1
ATOM 654 O O . GLU A 1 85 ? -15.137 -2.091 28.543 1.00 97.69 85 GLU A O 1
ATOM 659 N N . GLN A 1 86 ? -12.954 -2.435 28.167 1.00 96.94 86 GLN A N 1
ATOM 660 C CA . GLN A 1 86 ? -12.688 -2.987 29.498 1.00 96.94 86 GLN A CA 1
ATOM 661 C C . GLN A 1 86 ? -13.031 -1.992 30.619 1.00 96.94 86 GLN A C 1
ATOM 663 O O . GLN A 1 86 ? -13.582 -2.364 31.657 1.00 96.94 86 GLN A O 1
ATOM 668 N N . ARG A 1 87 ? -12.713 -0.706 30.425 1.00 96.69 87 ARG A N 1
ATOM 669 C CA . ARG A 1 87 ? -13.064 0.356 31.380 1.00 96.69 87 ARG A CA 1
ATOM 670 C C . ARG A 1 87 ? -14.571 0.569 31.470 1.00 96.69 87 ARG A C 1
ATOM 672 O O . ARG A 1 87 ? -15.077 0.782 32.571 1.00 96.69 87 ARG A O 1
ATOM 679 N N . ALA A 1 88 ? -15.273 0.529 30.341 1.00 95.38 88 ALA A N 1
ATOM 680 C CA . ALA A 1 88 ? -16.723 0.652 30.293 1.00 95.38 88 ALA A CA 1
ATOM 681 C C . ALA A 1 88 ? -17.393 -0.528 31.010 1.00 95.38 88 ALA A C 1
ATOM 683 O O . ALA A 1 88 ? -18.277 -0.303 31.835 1.00 95.38 88 ALA A O 1
ATOM 684 N N . GLU A 1 89 ? -16.915 -1.752 30.780 1.00 94.62 89 GLU A N 1
ATOM 685 C CA . GLU A 1 89 ? -17.411 -2.956 31.446 1.00 94.62 89 GLU A CA 1
ATOM 686 C C . GLU A 1 89 ? -17.182 -2.913 32.966 1.00 94.62 89 GLU A C 1
ATOM 688 O O . GLU A 1 89 ? -18.119 -3.140 33.733 1.00 94.62 89 GLU A O 1
ATOM 693 N N . ASP A 1 90 ? -15.982 -2.547 33.441 1.00 95.06 90 ASP A N 1
ATOM 694 C CA . ASP A 1 90 ? -15.727 -2.411 34.887 1.00 95.06 90 ASP A CA 1
ATOM 695 C C . ASP A 1 90 ? -16.582 -1.294 35.509 1.00 95.06 90 ASP A C 1
ATOM 697 O O . ASP A 1 90 ? -17.132 -1.460 36.603 1.00 95.06 90 ASP A O 1
ATOM 701 N N . ALA A 1 91 ? -16.748 -0.163 34.816 1.00 90.75 91 ALA A N 1
ATOM 702 C CA . ALA A 1 91 ? -17.586 0.939 35.284 1.00 90.75 91 ALA A CA 1
ATOM 703 C C . ALA A 1 91 ? -19.071 0.542 35.366 1.00 90.75 91 ALA A C 1
ATOM 705 O O . ALA A 1 91 ? -19.734 0.819 36.372 1.00 90.75 91 ALA A O 1
ATOM 706 N N . GLU A 1 92 ? -19.592 -0.144 34.348 1.00 90.06 92 GLU A N 1
ATOM 707 C CA . GLU A 1 92 ? -20.955 -0.677 34.329 1.00 90.06 92 GLU A CA 1
ATOM 708 C C . GLU A 1 92 ? -21.149 -1.726 35.428 1.00 90.06 92 GLU A C 1
ATOM 710 O O . GLU A 1 92 ? -22.128 -1.666 36.180 1.00 90.06 92 GLU A O 1
ATOM 715 N N . GLY A 1 93 ? -20.177 -2.628 35.586 1.00 89.06 93 GLY A N 1
ATOM 716 C CA . GLY A 1 93 ? -20.129 -3.614 36.655 1.00 89.06 93 GLY A CA 1
ATOM 717 C C . GLY A 1 93 ? -20.221 -2.947 38.025 1.00 89.06 93 GLY A C 1
ATOM 718 O O . GLY A 1 93 ? -21.155 -3.222 38.777 1.00 89.06 93 GLY A O 1
ATOM 719 N N . ARG A 1 94 ? -19.317 -2.006 38.339 1.00 87.44 94 ARG A N 1
ATOM 720 C CA . ARG A 1 94 ? -19.315 -1.214 39.590 1.00 87.44 94 ARG A CA 1
ATOM 721 C C . ARG A 1 94 ? -20.638 -0.511 39.843 1.00 87.44 94 ARG A C 1
ATOM 723 O O . ARG A 1 94 ? -21.141 -0.563 40.963 1.00 87.44 94 ARG A O 1
ATOM 730 N N . SER A 1 95 ? -21.203 0.109 38.811 1.00 83.12 95 SER A N 1
ATOM 731 C CA . SER A 1 95 ? -22.486 0.807 38.899 1.00 83.12 95 SER A CA 1
ATOM 732 C C . SER A 1 95 ? -23.644 -0.143 39.229 1.00 83.12 95 SER A C 1
ATOM 734 O O . SER A 1 95 ? -24.577 0.240 39.935 1.00 83.12 95 SER A O 1
ATOM 736 N N . ARG A 1 96 ? -23.586 -1.396 38.757 1.00 82.38 96 ARG A N 1
ATOM 737 C CA . ARG A 1 96 ? -24.626 -2.409 38.981 1.00 82.38 96 ARG A CA 1
ATOM 738 C C . ARG A 1 96 ? -24.445 -3.271 40.226 1.00 82.38 96 ARG A C 1
ATOM 740 O O . ARG A 1 96 ? -25.437 -3.853 40.648 1.00 82.38 96 ARG A O 1
ATOM 747 N N . ARG A 1 97 ? -23.256 -3.333 40.842 1.00 84.19 97 ARG A N 1
ATOM 748 C CA . ARG A 1 97 ? -22.985 -4.188 42.026 1.00 84.19 97 ARG A CA 1
ATOM 749 C C . ARG A 1 97 ? -24.007 -4.028 43.152 1.00 84.19 97 ARG A C 1
ATOM 751 O O . ARG A 1 97 ? -24.375 -5.010 43.779 1.00 84.19 97 ARG A O 1
ATOM 758 N N . ASN A 1 98 ? -24.474 -2.803 43.383 1.00 76.69 98 ASN A N 1
ATOM 759 C CA . ASN A 1 98 ? -25.416 -2.496 44.461 1.00 76.69 98 ASN A CA 1
ATOM 760 C C . ASN A 1 98 ? -26.878 -2.424 43.984 1.00 76.69 98 ASN A C 1
ATOM 762 O O . ASN A 1 98 ? -27.762 -2.049 44.755 1.00 76.69 98 ASN A O 1
ATOM 766 N N . ASN A 1 99 ? -27.152 -2.763 4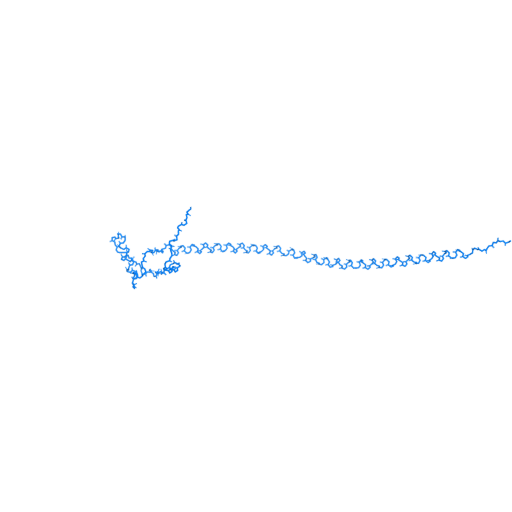2.721 1.00 79.50 99 ASN A N 1
ATOM 767 C CA . ASN A 1 99 ? -28.500 -2.749 42.171 1.00 79.50 99 ASN A CA 1
ATOM 768 C C . ASN A 1 99 ? -29.155 -4.118 42.371 1.00 79.50 99 ASN A C 1
ATOM 770 O O . ASN A 1 99 ? -28.698 -5.124 41.836 1.00 79.50 99 ASN A O 1
ATOM 774 N N . VAL A 1 100 ? -30.278 -4.146 43.088 1.00 77.44 100 VAL A N 1
ATOM 775 C CA . VAL A 1 100 ? -31.090 -5.356 43.276 1.00 77.44 100 VAL A CA 1
ATOM 776 C C . VAL A 1 100 ? -32.233 -5.366 42.261 1.00 77.44 100 VAL A C 1
ATOM 778 O O . VAL A 1 100 ? -33.012 -4.412 42.183 1.00 77.44 100 VAL A O 1
ATOM 781 N N . ARG A 1 101 ? -32.356 -6.447 41.479 1.00 76.81 101 ARG A N 1
ATOM 782 C CA . ARG A 1 101 ? -33.448 -6.624 40.508 1.00 76.81 101 ARG A CA 1
ATOM 783 C C . ARG A 1 101 ? -34.575 -7.443 41.134 1.00 76.81 101 ARG A C 1
ATOM 785 O O . ARG A 1 101 ? -34.401 -8.621 41.416 1.00 76.81 101 ARG A O 1
ATOM 792 N N . LEU A 1 102 ? -35.736 -6.820 41.321 1.00 74.69 102 LEU A N 1
ATOM 793 C CA . LEU A 1 102 ? -36.949 -7.494 41.790 1.00 74.69 102 LEU A CA 1
ATOM 794 C C . LEU A 1 102 ? -37.756 -7.976 40.575 1.00 74.69 102 LEU A C 1
ATOM 796 O O . LEU A 1 102 ? -38.188 -7.154 39.767 1.00 74.69 102 LEU A O 1
ATOM 800 N N . VAL A 1 103 ? -37.937 -9.291 40.436 1.00 74.25 103 VAL A N 1
ATOM 801 C CA . VAL A 1 103 ? -38.664 -9.940 39.327 1.00 74.25 103 VAL A CA 1
ATOM 802 C C . VAL A 1 103 ? -39.931 -10.606 39.878 1.00 74.25 103 VAL A C 1
ATOM 804 O O . VAL A 1 103 ? -39.917 -11.093 41.003 1.00 74.25 103 VAL A O 1
ATOM 807 N N . GLY A 1 104 ? -41.029 -10.610 39.112 1.00 71.44 104 GLY A N 1
ATOM 808 C CA . GLY A 1 104 ? -42.301 -11.231 39.524 1.00 71.44 104 GLY A CA 1
ATOM 809 C C . GLY A 1 104 ? -43.243 -10.326 40.330 1.00 71.44 104 GLY A C 1
ATOM 810 O O . GLY A 1 104 ? -44.262 -10.787 40.831 1.00 71.44 104 GLY A O 1
ATOM 811 N N . LEU A 1 105 ? -42.932 -9.033 40.444 1.00 71.06 105 LEU A N 1
ATOM 812 C CA . LEU A 1 105 ? -43.860 -8.039 40.984 1.00 71.06 105 LEU A CA 1
ATOM 813 C C . LEU A 1 105 ? -44.891 -7.661 39.916 1.00 71.06 105 LEU A C 1
ATOM 815 O O . LEU A 1 105 ? -44.509 -7.263 38.816 1.00 71.06 105 LEU A O 1
ATOM 819 N N . THR A 1 106 ? -46.179 -7.749 40.244 1.00 66.25 106 THR A N 1
ATOM 820 C CA . THR A 1 106 ? -47.258 -7.321 39.347 1.00 66.25 106 THR A CA 1
ATOM 821 C C . THR A 1 106 ? -47.191 -5.810 39.105 1.00 66.25 106 THR A C 1
ATOM 823 O O . THR A 1 106 ? -46.953 -5.012 40.022 1.00 66.25 106 THR A O 1
ATOM 826 N N . GLU A 1 107 ? -47.360 -5.397 37.846 1.00 61.03 107 GLU A N 1
ATOM 827 C CA . GLU A 1 107 ? -47.380 -3.980 37.475 1.00 61.03 107 GLU A CA 1
ATOM 828 C C . GLU A 1 107 ? -48.562 -3.284 38.181 1.00 61.03 107 GLU A C 1
ATOM 830 O O . GLU A 1 107 ? -49.691 -3.763 38.144 1.00 61.03 107 GLU A O 1
ATOM 835 N N . GLY A 1 108 ? -48.294 -2.180 38.890 1.00 60.78 108 GLY A N 1
ATOM 836 C CA . GLY A 1 108 ? -49.310 -1.427 39.644 1.00 60.78 108 GLY A CA 1
ATOM 837 C C . GLY A 1 108 ? -49.433 -1.756 41.141 1.00 60.78 108 GLY A C 1
ATOM 838 O O . GLY A 1 108 ? -50.001 -0.951 41.876 1.00 60.78 108 GLY A O 1
ATOM 839 N N . ALA A 1 109 ? -48.820 -2.836 41.646 1.00 58.22 109 ALA A N 1
ATOM 840 C CA . ALA A 1 109 ? -48.906 -3.221 43.069 1.00 58.22 109 ALA A CA 1
ATOM 841 C C . ALA A 1 109 ? -48.330 -2.183 44.060 1.00 58.22 109 ALA A C 1
ATOM 843 O O . ALA A 1 109 ? -48.679 -2.163 45.236 1.00 58.22 109 ALA A O 1
ATOM 844 N N . LYS A 1 110 ? -47.435 -1.306 43.588 1.00 56.62 110 LYS A N 1
ATOM 845 C CA . LYS A 1 110 ? -46.657 -0.369 44.417 1.00 56.62 110 LYS A CA 1
ATOM 846 C C . LYS A 1 110 ? -47.392 0.913 44.824 1.00 56.62 110 LYS A C 1
ATOM 848 O O . LYS A 1 110 ? -46.924 1.593 45.740 1.00 56.62 110 LYS A O 1
ATOM 853 N N . GLY A 1 111 ? -48.492 1.269 44.153 1.00 63.91 111 GLY A N 1
ATOM 854 C CA . GLY A 1 111 ? -49.155 2.564 44.352 1.00 63.91 111 GLY A CA 1
ATOM 855 C C . GLY A 1 111 ? -48.191 3.770 44.233 1.00 63.91 111 GLY A C 1
ATOM 856 O O . GLY A 1 111 ? -47.108 3.650 43.656 1.00 63.91 111 GLY A O 1
ATOM 857 N N . PRO A 1 112 ? -48.534 4.945 44.795 1.00 67.94 112 PRO A N 1
ATOM 858 C CA . PRO A 1 112 ? -47.713 6.161 44.702 1.00 67.94 112 PRO A CA 1
ATOM 859 C C . PRO A 1 112 ? -46.443 6.141 45.577 1.00 67.94 112 PRO A C 1
ATOM 861 O O . PRO A 1 112 ? -45.596 7.023 45.448 1.00 67.94 112 PRO A O 1
ATOM 864 N N . LYS A 1 113 ? -46.290 5.160 46.483 1.00 72.12 113 LYS A N 1
ATOM 865 C CA . LYS A 1 113 ? -45.180 5.078 47.454 1.00 72.12 113 LYS A CA 1
ATOM 866 C C . LYS A 1 113 ? -44.420 3.749 47.327 1.00 72.12 113 LYS A C 1
ATOM 868 O O . LYS A 1 113 ? -44.500 2.892 48.210 1.00 72.12 113 LYS A O 1
ATOM 873 N N . PRO A 1 114 ? -43.605 3.583 46.272 1.00 71.88 114 PRO A N 1
ATOM 874 C CA . PRO A 1 114 ? -42.945 2.317 45.948 1.00 71.88 114 PRO A CA 1
ATOM 875 C C . PRO A 1 114 ? -41.993 1.807 47.040 1.00 71.88 114 PRO A C 1
ATOM 877 O O . PRO A 1 114 ? -41.807 0.600 47.168 1.00 71.88 114 PRO A O 1
ATOM 880 N N . MET A 1 115 ? -41.401 2.699 47.840 1.00 73.31 115 MET A N 1
ATOM 881 C CA . MET A 1 115 ? -40.447 2.315 48.884 1.00 73.31 115 MET A CA 1
ATOM 882 C C . MET A 1 115 ? -41.119 1.745 50.138 1.00 73.31 115 MET A C 1
ATOM 884 O O . MET A 1 115 ? -40.582 0.833 50.760 1.00 73.31 115 MET A O 1
ATOM 888 N N . GLN A 1 116 ? -42.326 2.214 50.472 1.00 75.25 116 GLN A N 1
ATOM 889 C CA . GLN A 1 116 ? -43.122 1.625 51.554 1.00 75.25 116 GLN A CA 1
ATOM 890 C C . GLN A 1 116 ? -43.583 0.216 51.183 1.00 75.25 116 GLN A C 1
ATOM 892 O O . GLN A 1 116 ? -43.458 -0.696 51.992 1.00 75.25 116 GLN A O 1
ATOM 897 N N . TYR A 1 117 ? -44.023 0.023 49.936 1.00 76.44 117 TYR A N 1
ATOM 898 C CA . TYR A 1 117 ? -44.395 -1.295 49.432 1.00 76.44 117 TYR A CA 1
ATOM 899 C C . TYR A 1 117 ? -43.221 -2.285 49.480 1.00 76.44 117 TYR A C 1
ATOM 901 O O . TYR A 1 117 ? -43.375 -3.379 50.013 1.00 76.44 117 TYR A O 1
ATOM 909 N N . ILE A 1 118 ? -42.038 -1.900 48.973 1.00 78.31 118 ILE A N 1
ATOM 910 C CA . ILE A 1 118 ? -40.849 -2.773 49.008 1.00 78.31 118 ILE A CA 1
ATOM 911 C C . ILE A 1 118 ? -40.482 -3.115 50.451 1.00 78.31 118 ILE A C 1
ATOM 913 O O . ILE A 1 118 ? -40.200 -4.272 50.731 1.00 78.31 118 ILE A O 1
ATOM 917 N N . LYS A 1 119 ? -40.523 -2.142 51.368 1.00 76.56 119 LYS A N 1
ATOM 918 C CA . LYS A 1 119 ? -40.244 -2.371 52.789 1.00 76.56 119 LYS A CA 1
ATOM 919 C C . LYS A 1 119 ? -41.168 -3.434 53.387 1.00 76.56 119 LYS A C 1
ATOM 921 O O . LYS A 1 119 ? -40.676 -4.388 53.979 1.00 76.56 119 LYS A O 1
ATOM 926 N N . THR A 1 120 ? -42.480 -3.293 53.201 1.00 77.31 120 THR A N 1
ATOM 927 C CA . THR A 1 120 ? -43.461 -4.253 53.723 1.00 77.31 120 THR A CA 1
ATOM 928 C C . THR A 1 120 ? -43.303 -5.627 53.078 1.00 77.31 120 THR A C 1
ATOM 930 O O . THR A 1 120 ? -43.274 -6.623 53.794 1.00 77.31 120 THR A O 1
ATOM 933 N N . TRP A 1 121 ? -43.137 -5.676 51.752 1.00 79.00 121 TRP A N 1
ATOM 934 C CA . TRP A 1 121 ? -42.926 -6.909 50.984 1.00 79.00 121 TRP A CA 1
ATOM 935 C C . TRP A 1 121 ? -41.677 -7.672 51.442 1.00 79.00 121 TRP A C 1
ATOM 937 O O . TRP A 1 121 ? -41.708 -8.886 51.628 1.00 79.00 121 TRP A O 1
ATOM 947 N N . LEU A 1 122 ? -40.582 -6.954 51.692 1.00 78.06 122 LEU A N 1
ATOM 948 C CA . LEU A 1 122 ? -39.321 -7.544 52.130 1.00 78.06 122 LEU A CA 1
ATOM 949 C C . LEU A 1 122 ? -39.442 -8.118 53.551 1.00 78.06 122 LEU A C 1
ATOM 951 O O . LEU A 1 122 ? -38.962 -9.222 53.785 1.00 78.06 122 LEU A O 1
ATOM 955 N N . CYS A 1 123 ? -40.172 -7.448 54.451 1.00 77.88 123 CYS A N 1
ATOM 956 C CA . CYS A 1 123 ? -40.514 -7.991 55.773 1.00 77.88 123 CYS A CA 1
ATOM 957 C C . CYS A 1 123 ? -41.464 -9.199 55.724 1.00 77.88 123 CYS A C 1
ATOM 959 O O . CYS A 1 123 ? -41.531 -9.945 56.693 1.00 77.88 123 CYS A O 1
ATOM 961 N N . THR A 1 124 ? -42.239 -9.377 54.647 1.00 78.56 124 THR A N 1
ATOM 962 C CA . THR A 1 124 ? -43.147 -10.533 54.527 1.00 78.56 124 THR A CA 1
ATOM 963 C C . THR A 1 124 ? -42.409 -11.791 54.080 1.00 78.56 124 THR A C 1
ATOM 965 O O . THR A 1 124 ? -42.794 -12.892 54.457 1.00 78.56 124 THR A O 1
ATOM 968 N N . ILE A 1 125 ? -41.371 -11.635 53.253 1.00 79.88 125 ILE A N 1
ATOM 969 C CA . ILE A 1 125 ? -40.626 -12.753 52.656 1.00 79.88 125 ILE A CA 1
ATOM 970 C C . ILE A 1 125 ? -39.421 -13.150 53.506 1.00 79.88 125 ILE A C 1
ATOM 972 O O . ILE A 1 125 ? -39.099 -14.332 53.599 1.00 79.88 125 ILE A O 1
ATOM 976 N N . LEU A 1 126 ? -38.738 -12.176 54.107 1.00 76.69 126 LEU A N 1
ATOM 977 C CA . LEU A 1 126 ? -37.590 -12.427 54.967 1.00 76.69 126 LEU A CA 1
ATOM 978 C C . LEU A 1 126 ? -38.035 -12.308 56.431 1.00 76.69 126 LEU A C 1
ATOM 980 O O . LEU A 1 126 ? -38.553 -11.252 56.801 1.00 76.69 126 LEU A O 1
ATOM 984 N N . PRO A 1 127 ? -37.824 -13.339 57.272 1.00 70.62 127 PRO A N 1
ATOM 985 C CA . PRO A 1 127 ? -38.047 -13.251 58.711 1.00 70.62 127 PRO A CA 1
ATOM 986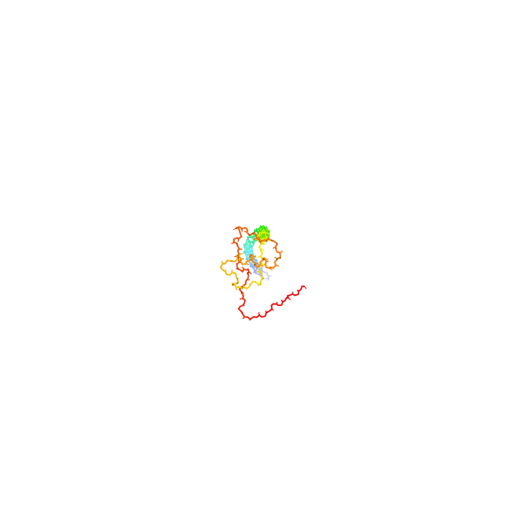 C C . PRO A 1 127 ? -36.973 -12.346 59.327 1.00 70.62 127 PRO A C 1
ATOM 988 O O . PRO A 1 127 ? -35.932 -12.799 59.794 1.00 70.62 127 PRO A O 1
ATOM 991 N N . LEU A 1 128 ? -37.190 -11.037 59.226 1.00 67.94 128 LEU A N 1
ATOM 992 C CA . LEU A 1 128 ? -36.321 -10.012 59.784 1.00 67.94 128 LEU A CA 1
ATOM 993 C C . LEU A 1 128 ? -36.869 -9.594 61.149 1.00 67.94 128 LEU A C 1
ATOM 995 O O . LEU A 1 128 ? -37.977 -9.070 61.235 1.00 67.94 128 LEU A O 1
ATOM 999 N N . ASP A 1 129 ? -36.056 -9.742 62.195 1.00 65.69 129 ASP A N 1
ATOM 1000 C CA . ASP A 1 129 ? -36.400 -9.308 63.559 1.00 65.69 129 ASP A CA 1
ATOM 1001 C C . ASP A 1 129 ? -36.465 -7.774 63.699 1.00 65.69 129 ASP A C 1
ATOM 1003 O O . ASP A 1 129 ? -36.956 -7.241 64.693 1.00 65.69 129 ASP A O 1
ATOM 1007 N N . THR A 1 130 ? -35.977 -7.033 62.695 1.00 62.84 130 THR A N 1
ATOM 1008 C CA . THR A 1 130 ? -35.974 -5.566 62.675 1.00 62.84 130 THR A CA 1
ATOM 1009 C C . THR A 1 130 ? -36.457 -5.015 61.336 1.00 62.84 130 THR A C 1
ATOM 1011 O O . THR A 1 130 ? -36.148 -5.529 60.262 1.00 62.84 130 THR A O 1
ATOM 1014 N N . SER A 1 131 ? -37.226 -3.923 61.389 1.00 63.47 131 SER A N 1
ATOM 1015 C CA . SER A 1 131 ? -37.690 -3.228 60.186 1.00 63.47 131 SER A CA 1
ATOM 1016 C C . SER A 1 131 ? -36.483 -2.644 59.427 1.00 63.47 131 SER A C 1
ATOM 1018 O O . SER A 1 131 ? -35.783 -1.805 60.003 1.00 63.47 131 SER A O 1
ATOM 1020 N N . PRO A 1 132 ? -36.284 -2.955 58.132 1.00 65.19 132 PRO A N 1
ATOM 1021 C CA . PRO A 1 132 ? -35.129 -2.479 57.383 1.00 65.19 132 PRO A CA 1
ATOM 1022 C C . PRO A 1 132 ? -35.120 -0.946 57.286 1.00 65.19 132 PRO A C 1
ATOM 1024 O O . PRO A 1 132 ? -36.135 -0.303 56.976 1.00 65.19 132 PRO A O 1
ATOM 1027 N N . VAL A 1 133 ? -33.958 -0.359 57.578 1.00 65.38 133 VAL A N 1
ATOM 1028 C CA . VAL A 1 133 ? -33.695 1.080 57.476 1.00 65.38 133 VAL A CA 1
ATOM 1029 C C . VAL A 1 133 ? -33.101 1.357 56.099 1.00 65.38 133 VAL A C 1
ATOM 1031 O O . VAL A 1 133 ? -31.974 0.972 55.804 1.00 65.38 133 VAL A O 1
ATOM 1034 N N . PHE A 1 134 ? -33.866 2.031 55.243 1.00 65.12 134 PHE A N 1
ATOM 1035 C CA . PHE A 1 134 ? -33.377 2.509 53.951 1.00 65.12 134 PHE A CA 1
ATOM 1036 C C . PHE A 1 134 ? -32.812 3.919 54.122 1.00 65.12 134 PHE A C 1
ATOM 1038 O O . PHE A 1 134 ? -33.495 4.795 54.656 1.00 65.12 134 PHE A O 1
ATOM 1045 N N . SER A 1 135 ? -31.575 4.159 53.678 1.00 58.66 135 SER A N 1
ATOM 1046 C CA . SER A 1 135 ? -30.995 5.503 53.736 1.00 58.66 135 SER A CA 1
ATOM 1047 C C . SER A 1 135 ? -31.669 6.448 52.716 1.00 58.66 135 SER A C 1
ATOM 1049 O O . SER A 1 135 ? -32.127 5.992 51.655 1.00 58.66 135 SER A O 1
ATOM 1051 N N . PRO A 1 136 ? -31.702 7.773 52.977 1.00 55.53 136 PRO A N 1
ATOM 1052 C CA . PRO A 1 136 ? -32.325 8.765 52.088 1.00 55.53 136 PRO A CA 1
ATOM 1053 C C . PRO A 1 136 ? -31.695 8.870 50.686 1.00 55.53 136 PRO A C 1
ATOM 1055 O O . PRO A 1 136 ? -32.263 9.511 49.802 1.00 55.53 136 PRO A O 1
ATOM 1058 N N . LEU A 1 137 ? -30.522 8.260 50.466 1.00 42.97 137 LEU A N 1
ATOM 1059 C CA . LEU A 1 137 ? -29.787 8.320 49.198 1.00 42.97 137 LEU A CA 1
ATOM 1060 C C . LEU A 1 137 ? -30.258 7.295 48.146 1.00 42.97 137 LEU A C 1
ATOM 1062 O O . LEU A 1 137 ? -29.737 7.272 47.032 1.00 42.97 137 LEU A O 1
ATOM 1066 N N . SER A 1 138 ? -31.256 6.465 48.454 1.00 50.91 138 SER A N 1
ATOM 1067 C CA . SER A 1 138 ? -31.791 5.427 47.557 1.00 50.91 138 SER A CA 1
ATOM 1068 C C . SER A 1 138 ? -32.738 5.992 46.478 1.00 50.91 138 SER A C 1
ATOM 1070 O O . SER A 1 138 ? -33.897 5.607 46.353 1.00 50.91 138 SER A O 1
ATOM 1072 N N . LYS A 1 139 ? -32.260 6.953 45.676 1.00 53.19 139 LYS A N 1
ATOM 1073 C CA . LYS A 1 139 ? -33.087 7.731 4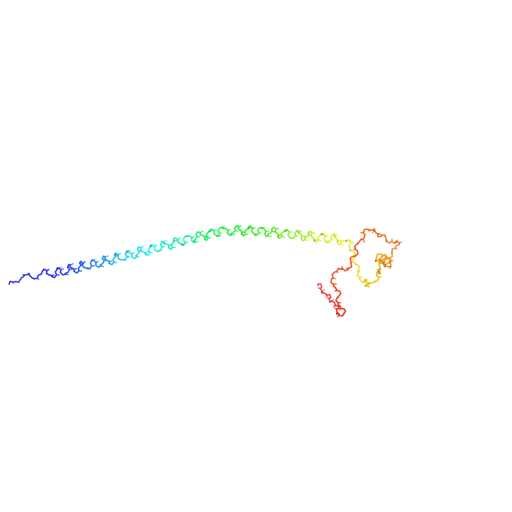4.731 1.00 53.19 139 LYS A CA 1
ATOM 1074 C C . LYS A 1 139 ? -33.332 7.107 43.350 1.00 53.19 139 LYS A C 1
ATOM 1076 O O . LYS A 1 139 ? -33.977 7.743 42.524 1.00 53.19 139 LYS A O 1
ATOM 1081 N N . TYR A 1 140 ? -32.892 5.882 43.070 1.00 52.69 140 TYR A N 1
ATOM 1082 C CA . TYR A 1 140 ? -32.982 5.329 41.711 1.00 52.69 140 TYR A CA 1
ATOM 1083 C C . TYR A 1 140 ? -33.739 3.998 41.651 1.00 52.69 140 TYR A C 1
ATOM 1085 O O . TYR A 1 140 ? -33.168 2.953 41.355 1.00 52.69 140 TYR A O 1
ATOM 1093 N N . ILE A 1 141 ? -35.059 4.038 41.869 1.00 56.56 141 ILE A N 1
ATOM 1094 C CA . ILE A 1 141 ? -35.942 2.978 41.361 1.00 56.56 141 ILE A CA 1
ATOM 1095 C C . ILE A 1 141 ? -36.128 3.244 39.868 1.00 56.56 141 ILE A C 1
ATOM 1097 O O . ILE A 1 141 ? -36.917 4.102 39.478 1.00 56.56 141 ILE A O 1
ATOM 1101 N N . LYS A 1 142 ? -35.383 2.532 39.024 1.00 57.53 142 LYS A N 1
ATOM 1102 C CA . LYS A 1 142 ? -35.638 2.535 37.581 1.00 57.53 142 LYS A CA 1
ATOM 1103 C C . LYS A 1 142 ? -36.676 1.463 37.263 1.00 57.53 142 LYS A C 1
ATOM 1105 O O . LYS A 1 142 ? -36.516 0.301 37.630 1.00 57.53 142 LYS A O 1
ATOM 1110 N N . TYR A 1 143 ? -37.754 1.870 36.603 1.00 52.75 143 TYR A N 1
ATOM 1111 C CA . TYR A 1 143 ? -38.787 0.972 36.105 1.00 52.75 143 TYR A CA 1
ATOM 1112 C C . TYR A 1 143 ? -38.344 0.481 34.723 1.00 52.75 143 TYR A C 1
ATOM 1114 O O . TYR A 1 143 ? -38.155 1.296 33.827 1.00 52.75 143 TYR A O 1
ATOM 1122 N N . ARG A 1 144 ? -38.168 -0.839 34.582 1.00 52.84 144 ARG A N 1
ATOM 1123 C CA . ARG A 1 144 ? -37.619 -1.573 33.421 1.00 52.84 144 ARG A CA 1
ATOM 1124 C C . ARG A 1 144 ? -36.106 -1.496 33.186 1.00 52.84 144 ARG A C 1
ATOM 1126 O O . ARG A 1 144 ? -35.490 -0.439 33.124 1.00 52.84 144 ARG A O 1
ATOM 1133 N N . THR A 1 145 ? -35.556 -2.674 32.901 1.00 46.62 145 THR A N 1
ATOM 1134 C CA . THR A 1 145 ? -34.356 -2.874 32.085 1.00 46.62 145 THR A CA 1
ATOM 1135 C C . THR A 1 145 ? -34.712 -3.865 30.973 1.00 46.62 145 THR A C 1
ATOM 1137 O O . THR A 1 145 ? -34.999 -5.022 31.272 1.00 46.62 145 THR A O 1
ATOM 1140 N N . GLY A 1 146 ? -34.715 -3.392 29.719 1.00 43.16 146 GLY A N 1
ATOM 1141 C CA . GLY A 1 146 ? -34.782 -4.207 28.495 1.00 43.16 146 GLY A CA 1
ATOM 1142 C C . GLY A 1 146 ? -36.168 -4.730 28.081 1.00 43.16 146 GLY A C 1
ATOM 1143 O O . GLY A 1 146 ? -36.793 -5.467 28.830 1.00 43.16 146 GLY A O 1
ATOM 1144 N N . VAL A 1 147 ? -36.553 -4.380 26.844 1.00 42.53 147 VAL A N 1
ATOM 1145 C CA . VAL A 1 147 ? -37.658 -4.886 25.992 1.00 42.53 147 VAL A CA 1
ATOM 1146 C C . VAL A 1 147 ? -39.097 -4.624 26.501 1.00 42.53 147 VAL A C 1
ATOM 1148 O O . VAL A 1 147 ? -39.442 -4.989 27.624 1.00 42.53 147 VAL A O 1
ATOM 1151 N N . PRO A 1 148 ? -39.976 -3.971 25.706 1.00 40.09 148 PRO A N 1
ATOM 1152 C CA . PRO A 1 148 ? -41.403 -3.901 26.016 1.00 40.09 148 PRO A CA 1
ATOM 1153 C C . PRO A 1 148 ? -42.005 -5.302 26.087 1.00 40.09 148 PRO A C 1
ATOM 1155 O O . PRO A 1 148 ? -41.621 -6.151 25.289 1.00 40.09 148 PRO A O 1
ATOM 1158 N N . LEU A 1 149 ? -42.949 -5.539 27.012 1.00 45.72 149 LEU A N 1
ATOM 1159 C CA . LEU A 1 149 ? -43.741 -6.772 26.995 1.00 45.72 149 LEU A CA 1
ATOM 1160 C C . LEU A 1 149 ? -44.221 -7.015 25.553 1.00 45.72 149 LEU A C 1
ATOM 1162 O O . LEU A 1 149 ? -44.851 -6.106 24.998 1.00 45.72 149 LEU A O 1
ATOM 1166 N N . PRO A 1 150 ? -43.941 -8.181 24.938 1.00 39.97 150 PRO A N 1
ATOM 1167 C CA . PRO A 1 150 ? -44.682 -8.562 23.752 1.00 39.97 150 PRO A CA 1
ATOM 1168 C C . PRO A 1 150 ? -46.153 -8.535 24.153 1.00 39.97 150 PRO A C 1
ATOM 1170 O O . PRO A 1 150 ? -46.535 -9.101 25.183 1.00 39.97 150 PRO A O 1
ATOM 1173 N N . ALA A 1 151 ? -46.943 -7.776 23.394 1.00 39.12 151 ALA A N 1
ATOM 1174 C CA . ALA A 1 151 ? -48.377 -7.721 23.585 1.00 39.12 151 ALA A CA 1
ATOM 1175 C C . ALA A 1 151 ? -48.894 -9.162 23.672 1.00 39.12 151 ALA A C 1
ATOM 1177 O O . ALA A 1 151 ? -48.541 -9.998 22.843 1.00 39.12 151 ALA A O 1
ATOM 1178 N N . THR A 1 152 ? -49.618 -9.424 24.757 1.00 43.38 152 THR A N 1
ATOM 1179 C CA . THR A 1 152 ? -50.525 -10.548 24.995 1.00 43.38 152 THR A CA 1
ATOM 1180 C C . THR A 1 152 ? -50.534 -11.636 23.909 1.00 43.38 152 THR A C 1
ATOM 1182 O O . THR A 1 152 ? -50.989 -11.403 22.795 1.00 43.38 152 THR A O 1
ATOM 1185 N N . ASN A 1 153 ? -50.132 -12.850 24.310 1.00 43.38 153 ASN A N 1
ATOM 1186 C CA . ASN A 1 153 ? -50.103 -14.110 23.549 1.00 43.38 153 ASN A CA 1
ATOM 1187 C C . ASN A 1 153 ? -48.930 -14.316 22.574 1.00 43.38 153 ASN A C 1
ATOM 1189 O O . ASN A 1 153 ? -49.090 -14.212 21.362 1.00 43.38 153 ASN A O 1
ATOM 1193 N N . SER A 1 154 ? -47.791 -14.801 23.082 1.00 35.81 154 SER A N 1
ATOM 1194 C CA . SER A 1 154 ? -47.080 -15.915 22.427 1.00 35.81 154 SER A CA 1
ATOM 1195 C C . SER A 1 154 ? -46.010 -16.542 23.322 1.00 35.81 154 SER A C 1
ATOM 1197 O O . SER A 1 154 ? -45.092 -15.873 23.777 1.00 35.81 154 SER A O 1
ATOM 1199 N N . ALA A 1 155 ? -46.205 -17.841 23.558 1.00 35.97 155 ALA A N 1
ATOM 1200 C CA . ALA A 1 155 ? -45.241 -18.905 23.826 1.00 35.97 155 ALA A CA 1
ATOM 1201 C C . ALA A 1 155 ? -43.907 -18.564 24.528 1.00 35.97 155 ALA A C 1
ATOM 1203 O O . ALA A 1 155 ? -42.989 -17.989 23.954 1.00 35.97 155 ALA A O 1
ATOM 1204 N N . MET A 1 156 ? -43.803 -19.062 25.765 1.00 33.03 156 MET A N 1
ATOM 1205 C CA . MET A 1 156 ? -42.648 -19.764 26.347 1.00 33.03 156 MET A CA 1
ATOM 1206 C C . MET A 1 156 ? -41.394 -19.799 25.446 1.00 33.03 156 MET A C 1
ATOM 1208 O O . MET A 1 156 ? -41.310 -20.606 24.524 1.00 33.03 156 MET A O 1
ATOM 1212 N N . ILE A 1 157 ? -40.409 -18.939 25.729 1.00 40.94 157 ILE A N 1
ATOM 1213 C CA . ILE A 1 157 ? -39.084 -19.018 25.097 1.00 40.94 157 ILE A CA 1
ATOM 1214 C C . ILE A 1 157 ? -38.405 -20.299 25.621 1.00 40.94 157 ILE A C 1
ATOM 1216 O O . ILE A 1 157 ? -38.218 -20.406 26.838 1.00 40.94 157 ILE A O 1
ATOM 1220 N N . PRO A 1 158 ? -38.049 -21.276 24.766 1.00 36.03 158 PRO A N 1
ATOM 1221 C CA . PRO A 1 158 ? -37.380 -22.494 25.208 1.00 36.03 158 PRO A CA 1
ATOM 1222 C C . PRO A 1 158 ? -35.967 -22.176 25.700 1.00 36.03 158 PRO A C 1
ATOM 1224 O O . PRO A 1 158 ? -35.236 -21.405 25.077 1.00 36.03 158 PRO A O 1
ATOM 1227 N N . SER A 1 159 ? -35.568 -22.795 26.809 1.00 35.81 159 SER A N 1
ATOM 1228 C CA . SER A 1 159 ? -34.187 -22.776 27.286 1.00 35.81 159 SER A CA 1
ATOM 1229 C C . SER A 1 159 ? -33.263 -23.405 26.242 1.00 35.81 159 SER A C 1
ATOM 1231 O O . SER A 1 159 ? -33.413 -24.586 25.924 1.00 35.81 159 SER A O 1
ATOM 1233 N N . LEU A 1 160 ? -32.297 -22.636 25.736 1.00 32.19 160 LEU A N 1
ATOM 1234 C CA . LEU A 1 160 ? -31.173 -23.185 24.978 1.00 32.19 160 LEU A CA 1
ATOM 1235 C C . LEU A 1 160 ? -30.354 -24.107 25.901 1.00 32.19 160 LEU A C 1
ATOM 1237 O O . LEU A 1 160 ? -30.071 -23.712 27.038 1.00 32.19 160 LEU A O 1
ATOM 1241 N N . PRO A 1 161 ? -30.009 -25.329 25.459 1.00 38.66 161 PRO A N 1
ATOM 1242 C CA . PRO A 1 161 ? -29.219 -26.248 26.259 1.00 38.66 161 PRO A CA 1
ATOM 1243 C C . PRO A 1 161 ? -27.764 -25.774 26.349 1.00 38.66 161 PRO A C 1
ATOM 1245 O O . PRO A 1 161 ? -27.286 -25.004 25.514 1.00 38.66 161 PRO A O 1
ATOM 1248 N N . ARG A 1 162 ? -27.114 -26.224 27.422 1.00 38.28 162 ARG A N 1
ATOM 1249 C CA . ARG A 1 162 ? -25.732 -25.929 27.800 1.00 38.28 162 ARG A CA 1
ATOM 1250 C C . ARG A 1 162 ? -24.739 -26.727 26.959 1.00 38.28 162 ARG A C 1
ATOM 1252 O O . ARG A 1 162 ? -25.063 -27.896 26.655 1.00 38.28 162 ARG A O 1
#

Sequence (162 aa):
MAHLECPSALEDILDAVLLAIDNTWTSLESKIDMVSSDLGLLHADHGKLADRVTLVEQTVMTLPPRMDNLDTALKELMDRVRMLEQRAEDAEGRSRRNNVRLVGLTEGAKGPKPMQYIKTWLCTILPLDTSPVFSPLSKYIKYRTGVPLPATNSAMIPSLPR

pLDDT: mean 79.44, std 20.98, range [32.19, 98.56]

Radius of gyration: 52.16 Å; chains: 1; bounding box: 94×36×156 Å

Organism: Pleurodeles waltl (NCBI:txid8319)

Foldseek 3Di:
DDDDPPDVVVVVVVVVVVVVVVVVVVVVVVVVVVVVVVVVVVVVVVVVVVVVVVVVVVVVVPPVVVVVVVVVVVVVVVVVVVVVVVVVVVVVVVVCVPPDDDPDDDPPPCPPHNVVVVQVVVVVVDVDPDRDDDDPPPPDPDDDDDDDPPPPDDDDDDDDDD